Protein AF-A0A5C4XJP9-F1 (afdb_monomer_lite)

pLDDT: mean 92.0, std 12.4, range [42.0, 98.5]

Radius of gyration: 16.15 Å; chains: 1; bounding box: 32×42×47 Å

Sequence (112 aa):
MLDYIGQDGEEHSLETPLTPADFAFQEGRFKKQFRSKPLGFDEPGVAVHEYIDLGMEERQDQKPFIWQVRKNKLVRIGVGEPIVRLVEERLRQWRVLQELAGIRKESAPDLH

Structure (mmCIF, N/CA/C/O backbone):
data_AF-A0A5C4XJP9-F1
#
_entry.id   AF-A0A5C4XJP9-F1
#
loop_
_atom_site.group_PDB
_atom_site.id
_atom_site.type_symbol
_atom_site.label_atom_id
_atom_site.label_alt_id
_atom_site.label_comp_id
_atom_site.label_asym_id
_atom_site.label_entity_id
_atom_site.label_seq_id
_atom_site.pdbx_PDB_ins_code
_atom_site.Cartn_x
_atom_site.Cartn_y
_atom_site.Cartn_z
_atom_site.occupancy
_atom_site.B_iso_or_equiv
_atom_site.auth_seq_id
_atom_site.auth_comp_id
_atom_site.auth_asym_id
_atom_site.auth_atom_id
_atom_site.pdbx_PDB_model_num
ATOM 1 N N . MET A 1 1 ? 10.803 -0.283 6.052 1.00 88.75 1 MET A N 1
ATOM 2 C CA . MET A 1 1 ? 10.718 -0.899 7.387 1.00 88.75 1 MET A CA 1
ATOM 3 C C . MET A 1 1 ? 9.666 -0.157 8.191 1.00 88.75 1 MET A C 1
ATOM 5 O O . MET A 1 1 ? 9.612 1.066 8.092 1.00 88.75 1 MET A O 1
ATOM 9 N N . LEU A 1 2 ? 8.799 -0.885 8.888 1.00 94.19 2 LEU A N 1
ATOM 10 C CA . LEU A 1 2 ? 7.747 -0.345 9.747 1.00 94.19 2 LEU A CA 1
ATOM 11 C C . LEU A 1 2 ? 7.906 -0.927 11.148 1.00 94.19 2 LEU A C 1
ATOM 13 O O . LEU A 1 2 ? 7.761 -2.137 11.306 1.00 94.19 2 LEU A O 1
ATOM 17 N N . ASP A 1 3 ? 8.143 -0.072 12.136 1.00 96.69 3 ASP A N 1
ATOM 18 C CA . ASP A 1 3 ? 8.337 -0.493 13.525 1.00 96.69 3 ASP A CA 1
ATOM 19 C C . ASP A 1 3 ? 7.030 -0.364 14.315 1.00 96.69 3 ASP A C 1
ATOM 21 O O . ASP A 1 3 ? 6.327 0.650 14.233 1.00 96.69 3 ASP A O 1
ATOM 25 N N . TYR A 1 4 ? 6.667 -1.407 15.056 1.00 96.50 4 TYR A N 1
ATOM 26 C CA . TYR A 1 4 ? 5.420 -1.488 15.812 1.00 96.50 4 TYR A CA 1
ATOM 27 C C . TYR A 1 4 ? 5.581 -2.336 17.077 1.00 96.50 4 TYR A C 1
ATOM 29 O O . TYR A 1 4 ? 6.526 -3.099 17.218 1.00 96.50 4 TYR A O 1
ATOM 37 N N . ILE A 1 5 ? 4.628 -2.208 17.997 1.00 95.75 5 ILE A N 1
ATOM 38 C CA . ILE A 1 5 ? 4.549 -2.998 19.224 1.00 95.75 5 ILE A CA 1
ATOM 39 C C . ILE A 1 5 ? 3.593 -4.174 18.995 1.00 95.75 5 ILE A C 1
ATOM 41 O O . ILE A 1 5 ? 2.450 -3.983 18.550 1.00 95.75 5 ILE A O 1
ATOM 45 N N . GLY A 1 6 ? 4.078 -5.381 19.284 1.00 89.88 6 GLY A N 1
ATOM 46 C CA . GLY A 1 6 ? 3.351 -6.642 19.186 1.00 89.88 6 GLY A CA 1
ATOM 47 C C . GLY A 1 6 ? 2.222 -6.776 20.211 1.00 89.88 6 GLY A C 1
ATOM 48 O O . GLY A 1 6 ? 1.967 -5.893 21.031 1.00 89.88 6 GLY A O 1
ATOM 49 N N . GLN A 1 7 ? 1.491 -7.892 20.155 1.00 86.88 7 GLN A N 1
ATOM 50 C CA . GLN A 1 7 ? 0.447 -8.180 21.153 1.00 86.88 7 GLN A CA 1
ATOM 51 C C . GLN A 1 7 ? 1.029 -8.557 22.524 1.00 86.88 7 GLN A C 1
ATOM 53 O O . GLN A 1 7 ? 0.364 -8.380 23.540 1.00 86.88 7 GLN A O 1
ATOM 58 N N . ASP A 1 8 ? 2.258 -9.061 22.528 1.00 90.38 8 ASP A N 1
ATOM 59 C CA . ASP A 1 8 ? 3.097 -9.375 23.686 1.00 90.38 8 ASP A CA 1
ATOM 60 C C . ASP A 1 8 ? 3.726 -8.134 24.340 1.00 90.38 8 ASP A C 1
ATOM 62 O O . ASP A 1 8 ? 4.159 -8.206 25.487 1.00 90.38 8 ASP A O 1
ATOM 66 N N . GLY A 1 9 ? 3.710 -6.988 23.654 1.00 91.88 9 GLY A N 1
ATOM 67 C CA . GLY A 1 9 ? 4.315 -5.742 24.123 1.00 91.88 9 GLY A CA 1
ATOM 68 C C . GLY A 1 9 ? 5.757 -5.533 23.659 1.00 91.88 9 GLY A C 1
ATOM 69 O O . GLY A 1 9 ? 6.339 -4.509 24.011 1.00 91.88 9 GLY A O 1
ATOM 70 N N . GLU A 1 10 ? 6.303 -6.443 22.853 1.00 95.19 10 GLU A N 1
ATOM 71 C CA . GLU A 1 10 ? 7.663 -6.357 22.320 1.00 95.19 10 GLU A CA 1
ATOM 72 C C . GLU A 1 10 ? 7.719 -5.511 21.039 1.00 95.19 10 GLU A C 1
ATOM 74 O O . GLU A 1 10 ? 6.721 -5.337 20.329 1.00 95.19 10 GLU A O 1
ATOM 79 N N . GLU A 1 11 ? 8.895 -4.958 20.739 1.00 95.81 11 GLU A N 1
ATOM 80 C CA . GLU A 1 11 ? 9.134 -4.217 19.499 1.00 95.81 11 GLU A CA 1
ATOM 81 C C . GLU A 1 11 ? 9.377 -5.174 18.325 1.00 95.81 11 GLU A C 1
ATOM 83 O O . GLU A 1 11 ? 10.190 -6.095 18.391 1.00 95.81 11 GLU A O 1
ATOM 88 N N . HIS A 1 12 ? 8.687 -4.922 17.216 1.00 96.19 12 HIS A N 1
ATOM 89 C CA . HIS A 1 12 ? 8.812 -5.667 15.972 1.00 96.19 12 HIS A CA 1
ATOM 90 C C . HIS A 1 12 ? 8.988 -4.723 14.788 1.00 96.19 12 HIS A C 1
ATOM 92 O O . HIS A 1 12 ? 8.441 -3.620 14.762 1.00 96.19 12 HIS A O 1
ATOM 98 N N . SER A 1 13 ? 9.668 -5.218 13.758 1.00 95.75 13 SER A N 1
ATOM 99 C CA . SER A 1 13 ? 9.843 -4.520 12.489 1.00 95.75 13 SER A CA 1
ATOM 100 C C . SER A 1 13 ? 9.287 -5.362 11.347 1.00 95.75 13 SER A C 1
ATOM 102 O O . SER A 1 13 ? 9.528 -6.566 11.267 1.00 95.75 13 SER A O 1
ATOM 104 N N . LEU A 1 14 ? 8.555 -4.719 10.438 1.00 95.94 14 LEU A N 1
ATOM 105 C CA . LEU A 1 14 ? 8.096 -5.316 9.189 1.00 95.94 14 LEU A CA 1
ATOM 106 C C . LEU A 1 14 ? 8.868 -4.731 8.005 1.00 95.94 14 LEU A C 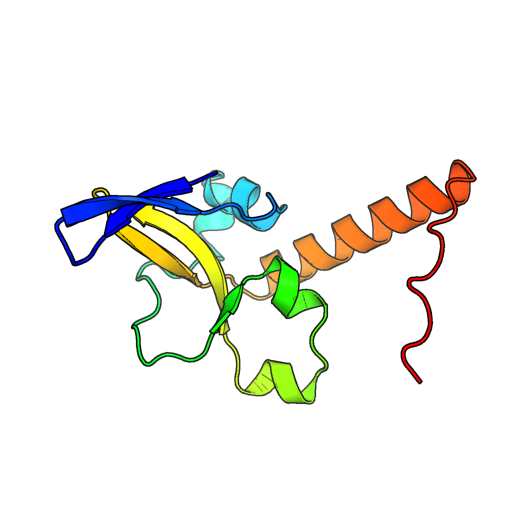1
ATOM 108 O O . LEU A 1 14 ? 8.816 -3.525 7.728 1.00 95.94 14 LEU A O 1
ATOM 112 N N . GLU A 1 15 ? 9.545 -5.601 7.263 1.00 96.25 15 GLU A N 1
ATOM 113 C CA . GLU A 1 15 ? 10.081 -5.279 5.946 1.00 96.25 15 GLU A CA 1
ATOM 114 C C . GLU A 1 15 ? 9.013 -5.530 4.881 1.00 96.25 15 GLU A C 1
ATOM 116 O O . GLU A 1 15 ? 8.504 -6.633 4.723 1.00 96.25 15 GLU A O 1
ATOM 121 N N . THR A 1 16 ? 8.645 -4.473 4.163 1.00 94.81 16 THR A N 1
ATOM 122 C CA . THR A 1 16 ? 7.683 -4.517 3.059 1.00 94.81 16 THR A CA 1
ATOM 123 C C . THR A 1 16 ? 8.162 -3.569 1.962 1.00 94.81 16 THR A C 1
ATOM 125 O O . THR A 1 16 ? 8.727 -2.514 2.288 1.00 94.81 16 THR A O 1
ATOM 128 N N . PRO A 1 17 ? 7.944 -3.896 0.676 1.00 95.31 17 PRO A N 1
ATOM 129 C CA . PRO A 1 17 ? 8.242 -2.986 -0.420 1.00 95.31 17 PRO A CA 1
ATOM 130 C C . PRO A 1 17 ? 7.495 -1.663 -0.266 1.00 95.31 17 PRO A C 1
ATOM 132 O O . PRO A 1 17 ? 6.321 -1.645 0.105 1.00 95.31 17 PRO A O 1
ATOM 135 N N . LEU A 1 18 ? 8.170 -0.563 -0.601 1.00 94.88 18 LEU A N 1
ATOM 136 C CA . LEU A 1 18 ? 7.525 0.733 -0.761 1.00 94.88 18 LEU A CA 1
ATOM 137 C C . LEU A 1 18 ? 6.924 0.813 -2.166 1.00 94.88 18 LEU A C 1
ATOM 139 O O . LEU A 1 18 ? 7.633 0.688 -3.165 1.00 94.88 18 LEU A O 1
ATOM 143 N N . THR A 1 19 ? 5.621 1.044 -2.245 1.00 96.94 19 THR A N 1
ATOM 144 C CA . THR A 1 19 ? 4.872 1.108 -3.500 1.00 96.94 19 THR A CA 1
ATOM 145 C C . THR A 1 19 ? 4.337 2.519 -3.762 1.00 96.94 19 THR A C 1
ATOM 147 O O . THR A 1 19 ? 4.257 3.352 -2.853 1.00 96.94 19 THR A O 1
ATOM 150 N N . PRO A 1 20 ? 3.874 2.811 -4.992 1.00 98.06 20 PRO A N 1
ATOM 151 C CA . PRO A 1 20 ? 3.122 4.033 -5.264 1.00 98.06 20 PRO A CA 1
ATOM 152 C C . PRO A 1 20 ? 1.888 4.229 -4.366 1.00 98.06 20 PRO A C 1
ATOM 154 O O . PRO A 1 20 ? 1.482 5.371 -4.154 1.00 98.06 20 PRO A O 1
ATOM 157 N N . ALA A 1 21 ? 1.297 3.156 -3.825 1.00 98.31 21 ALA A N 1
ATOM 158 C CA . ALA A 1 21 ? 0.176 3.263 -2.895 1.00 98.31 21 ALA A CA 1
ATOM 159 C C . ALA A 1 21 ? 0.598 3.872 -1.550 1.00 98.31 21 ALA A C 1
ATOM 161 O O . ALA A 1 21 ? -0.141 4.686 -0.999 1.00 98.31 21 ALA A O 1
ATOM 162 N N . ASP A 1 22 ? 1.792 3.540 -1.054 1.00 97.62 22 ASP A N 1
ATOM 163 C CA . ASP A 1 22 ? 2.337 4.091 0.191 1.00 97.62 22 ASP A CA 1
ATOM 164 C C . ASP A 1 22 ? 2.608 5.592 0.058 1.00 97.62 22 ASP A C 1
ATOM 166 O O . ASP A 1 22 ? 2.220 6.379 0.923 1.00 97.62 22 ASP A O 1
ATOM 170 N N . PHE A 1 23 ? 3.182 6.002 -1.077 1.00 97.00 23 PHE A N 1
ATOM 171 C CA . PHE A 1 23 ? 3.339 7.415 -1.419 1.00 97.00 23 PHE A CA 1
ATOM 172 C C . PHE A 1 23 ? 1.978 8.116 -1.513 1.00 97.00 23 PHE A C 1
ATOM 174 O O . PHE A 1 23 ? 1.749 9.141 -0.874 1.00 97.00 23 PHE A O 1
ATOM 181 N N . ALA A 1 24 ? 1.031 7.543 -2.262 1.00 97.81 24 ALA A N 1
ATOM 182 C CA . ALA A 1 24 ? -0.293 8.128 -2.431 1.00 97.81 24 ALA A CA 1
ATOM 183 C C . ALA A 1 24 ? -1.060 8.263 -1.104 1.00 97.81 24 ALA A C 1
ATOM 185 O O . ALA A 1 24 ? -1.854 9.188 -0.953 1.00 97.81 24 ALA A O 1
ATOM 186 N N . PHE A 1 25 ? -0.819 7.387 -0.129 1.00 97.69 25 PHE A N 1
ATOM 187 C CA . PHE A 1 25 ? -1.447 7.479 1.187 1.00 97.69 25 PHE A CA 1
ATOM 188 C C . PHE A 1 25 ? -1.019 8.728 1.972 1.00 97.69 25 PHE A C 1
ATOM 190 O O . PHE A 1 25 ? -1.821 9.282 2.727 1.00 97.69 25 PHE A O 1
ATOM 197 N N . GLN A 1 26 ? 0.218 9.193 1.783 1.00 95.56 26 GLN A N 1
ATOM 198 C CA . GLN A 1 26 ? 0.732 10.414 2.418 1.00 95.56 26 GLN A CA 1
ATOM 199 C C . GLN A 1 26 ? 0.221 11.694 1.734 1.00 95.56 26 GLN A C 1
ATOM 201 O O . GLN A 1 26 ? 0.243 12.779 2.313 1.00 95.56 26 GLN A O 1
ATOM 206 N N . GLU A 1 27 ? -0.312 11.565 0.522 1.00 96.81 27 GLU A N 1
ATOM 207 C CA . GLU A 1 27 ? -0.756 12.663 -0.324 1.00 96.81 27 GLU A CA 1
ATOM 208 C C . GLU A 1 27 ? -2.261 12.935 -0.155 1.00 96.81 27 GLU A C 1
ATOM 210 O O . GLU A 1 27 ? -3.126 12.170 -0.593 1.00 96.81 27 GLU A O 1
ATOM 215 N N . GLY A 1 28 ? -2.608 14.090 0.425 1.00 93.38 28 GLY A N 1
ATOM 216 C CA . GLY A 1 28 ? -3.996 14.437 0.771 1.00 93.38 28 GLY A CA 1
ATOM 217 C C . GLY A 1 28 ? -4.994 14.365 -0.397 1.00 93.38 28 GLY A C 1
ATOM 218 O O . GLY A 1 28 ? -6.166 14.038 -0.189 1.00 93.38 28 GLY A O 1
ATOM 219 N N . ARG A 1 29 ? -4.533 14.586 -1.636 1.00 95.75 29 ARG A N 1
ATOM 220 C CA . ARG A 1 29 ? -5.351 14.482 -2.859 1.00 95.75 29 ARG A CA 1
ATOM 221 C C . ARG A 1 29 ? -5.903 13.077 -3.126 1.00 95.75 29 ARG A C 1
ATOM 223 O O . ARG A 1 29 ? -6.935 12.955 -3.780 1.00 95.75 29 ARG A O 1
ATOM 230 N N . PHE A 1 30 ? -5.276 12.028 -2.592 1.00 96.88 30 PHE A N 1
ATOM 231 C CA . PHE A 1 30 ? -5.726 10.644 -2.770 1.00 96.88 30 PHE A CA 1
ATOM 232 C C . PHE A 1 30 ? -6.502 10.097 -1.575 1.00 96.88 30 PHE A C 1
ATOM 234 O O . PHE A 1 30 ? -6.923 8.946 -1.607 1.00 96.88 30 PHE A O 1
ATOM 241 N N . LYS A 1 31 ? -6.778 10.904 -0.543 1.00 96.19 31 LYS A N 1
ATOM 242 C CA . LYS A 1 31 ? -7.429 10.454 0.700 1.00 96.19 31 LYS A CA 1
ATOM 243 C C . LYS A 1 31 ? -8.713 9.637 0.485 1.00 96.19 31 LYS A C 1
ATOM 245 O O . LYS A 1 31 ? -8.969 8.703 1.236 1.00 96.19 31 LYS A O 1
ATOM 250 N N . LYS A 1 32 ? -9.518 9.966 -0.535 1.00 97.19 32 LYS A N 1
ATOM 251 C CA . LYS A 1 32 ? -10.765 9.244 -0.871 1.00 97.19 32 LYS A CA 1
ATOM 252 C C . LYS A 1 32 ? -10.538 7.835 -1.434 1.00 97.19 32 LYS A C 1
ATOM 254 O O . LYS A 1 32 ? -11.476 7.051 -1.462 1.00 97.19 32 LYS A O 1
ATOM 259 N N . GLN A 1 33 ? -9.321 7.529 -1.873 1.00 98.00 33 GLN A N 1
ATOM 260 C CA . GLN A 1 33 ? -8.938 6.227 -2.415 1.00 98.00 33 GLN A CA 1
ATOM 261 C C . GLN A 1 33 ? -8.466 5.249 -1.339 1.00 98.00 33 GLN A C 1
ATOM 263 O O . GLN A 1 33 ? -8.078 4.135 -1.663 1.00 98.00 33 GLN A O 1
ATOM 268 N N . PHE A 1 34 ? -8.493 5.642 -0.066 1.00 98.19 34 PHE A N 1
ATOM 269 C CA . PHE A 1 34 ? -8.124 4.779 1.047 1.00 98.19 34 PHE A CA 1
ATOM 270 C C . PHE A 1 34 ? -9.295 4.632 2.007 1.00 98.19 34 PHE A C 1
ATOM 272 O O . PHE A 1 34 ? -10.050 5.579 2.253 1.00 98.19 34 PHE A O 1
ATOM 279 N N . ARG A 1 35 ? -9.443 3.443 2.597 1.00 96.81 35 ARG A N 1
ATOM 280 C CA . ARG A 1 35 ? -10.442 3.246 3.651 1.00 96.81 35 ARG A CA 1
ATOM 281 C C . ARG A 1 35 ? -10.069 4.081 4.876 1.00 96.81 35 ARG A C 1
ATOM 283 O O . ARG A 1 35 ? -8.935 4.067 5.350 1.00 96.81 35 ARG A O 1
ATOM 290 N N . SER A 1 36 ? -11.052 4.794 5.423 1.00 94.44 36 SER A N 1
ATOM 291 C CA . SER A 1 36 ? -10.878 5.596 6.641 1.00 94.44 36 SER A CA 1
ATOM 292 C C . SER A 1 36 ? -10.602 4.723 7.871 1.00 94.44 36 SER A C 1
ATOM 294 O O . SER A 1 36 ? -9.780 5.078 8.723 1.00 94.44 36 SER A O 1
ATOM 296 N N . LYS A 1 37 ? -11.270 3.566 7.934 1.00 95.88 37 LYS A N 1
ATOM 297 C CA . LYS A 1 37 ? -11.063 2.522 8.938 1.00 95.88 37 LYS A CA 1
ATOM 298 C C . LYS A 1 37 ? -10.124 1.441 8.385 1.00 95.88 37 LYS A C 1
ATOM 300 O O . LYS A 1 37 ? -10.313 1.042 7.233 1.00 95.88 37 LYS A O 1
ATOM 305 N N . PRO A 1 38 ? -9.153 0.965 9.184 1.00 97.12 38 PRO A N 1
ATOM 306 C CA . PRO A 1 38 ? -8.383 -0.224 8.841 1.00 97.12 38 PRO A CA 1
ATOM 307 C C . PRO A 1 38 ? -9.286 -1.435 8.594 1.00 97.12 38 PRO A C 1
ATOM 309 O O . PRO A 1 38 ? -10.405 -1.483 9.110 1.00 97.12 38 PRO A O 1
ATOM 312 N N . LEU A 1 39 ? -8.790 -2.407 7.831 1.00 96.56 39 LEU A N 1
ATOM 313 C CA . LEU A 1 39 ? -9.444 -3.706 7.694 1.00 96.56 39 LEU A CA 1
ATOM 314 C C . LEU A 1 39 ? -9.449 -4.403 9.061 1.00 96.56 39 LEU A C 1
ATOM 316 O O . LEU A 1 39 ? -8.422 -4.431 9.744 1.00 96.56 39 LEU A O 1
ATOM 320 N N . GLY A 1 40 ? -10.593 -4.969 9.443 1.00 94.12 40 GLY A N 1
ATOM 321 C CA . GLY A 1 40 ? -10.701 -5.864 10.595 1.00 94.12 40 GLY A CA 1
ATOM 322 C C . GLY A 1 40 ? -9.854 -7.120 10.398 1.00 94.12 40 GLY A C 1
ATOM 323 O O . GLY A 1 40 ? -9.519 -7.445 9.266 1.00 94.12 40 GLY A O 1
ATOM 324 N N . PHE A 1 41 ? -9.490 -7.813 11.478 1.00 87.00 41 PHE A N 1
ATOM 325 C CA . PHE A 1 41 ? -8.647 -9.018 11.428 1.00 87.00 41 PHE A CA 1
ATOM 326 C C . PHE A 1 41 ? -9.250 -10.119 10.537 1.00 87.00 41 PHE A C 1
ATOM 328 O O . PHE A 1 41 ? -8.552 -10.645 9.674 1.00 87.00 41 PHE A O 1
ATOM 335 N N . ASP A 1 42 ? -10.561 -10.344 10.647 1.00 91.75 42 ASP A N 1
ATOM 336 C CA . ASP A 1 42 ? -11.295 -11.363 9.880 1.00 91.75 42 ASP A CA 1
ATOM 337 C C . ASP A 1 42 ? -11.623 -10.941 8.437 1.00 91.75 42 ASP A C 1
ATOM 339 O O . ASP A 1 42 ? -12.181 -11.720 7.668 1.00 91.75 42 ASP A O 1
ATOM 343 N N . GLU A 1 43 ? -11.320 -9.696 8.047 1.00 95.00 43 GLU A N 1
ATOM 344 C CA . GLU A 1 43 ? -11.505 -9.282 6.658 1.00 95.00 43 GLU A CA 1
ATOM 345 C C . GLU A 1 43 ? -10.385 -9.878 5.787 1.00 95.00 43 GLU A C 1
ATOM 347 O O . GLU A 1 43 ? -9.203 -9.658 6.094 1.00 95.00 43 GLU A O 1
ATOM 352 N N . PRO A 1 44 ? -10.725 -10.573 4.682 1.00 95.00 44 PRO A N 1
ATOM 353 C CA . PRO A 1 44 ? -9.726 -11.055 3.744 1.00 95.00 44 PRO A CA 1
ATOM 354 C C . PRO A 1 44 ? -9.030 -9.862 3.093 1.00 95.00 44 PRO A C 1
ATOM 356 O O . PRO A 1 44 ? -9.649 -8.831 2.794 1.00 95.00 44 PRO A O 1
ATOM 359 N N . GLY A 1 45 ? -7.725 -9.982 2.902 1.00 95.69 45 GLY A N 1
ATOM 360 C CA . GLY A 1 45 ? -6.939 -8.942 2.277 1.00 95.69 45 GLY A CA 1
ATOM 361 C C . GLY A 1 45 ? -5.514 -9.377 2.011 1.00 95.69 45 GLY A C 1
ATOM 362 O O . GLY A 1 45 ? -4.943 -10.161 2.765 1.00 95.69 45 GLY A O 1
ATOM 363 N N . VAL A 1 46 ? -4.947 -8.795 0.960 1.00 97.56 46 VAL A N 1
ATOM 364 C CA . VAL A 1 46 ? -3.587 -9.057 0.480 1.00 97.56 46 VAL A CA 1
ATOM 365 C C . VAL A 1 46 ? -2.860 -7.724 0.327 1.00 97.56 46 VAL A C 1
ATOM 367 O O . VAL A 1 46 ? -3.471 -6.715 -0.052 1.00 97.56 46 VAL A O 1
ATOM 370 N N . ALA A 1 47 ? -1.571 -7.688 0.671 1.00 97.81 47 ALA A N 1
ATOM 371 C CA . ALA A 1 47 ? -0.791 -6.466 0.548 1.00 97.81 47 ALA A CA 1
ATOM 372 C C . ALA A 1 47 ? -0.702 -6.068 -0.931 1.00 97.81 47 ALA A C 1
ATOM 374 O O . ALA A 1 47 ? -0.559 -6.916 -1.803 1.00 97.81 47 ALA A O 1
ATOM 375 N N . VAL A 1 48 ? -0.795 -4.776 -1.246 1.00 98.06 48 VAL A N 1
ATOM 376 C CA . VAL A 1 48 ? -0.969 -4.312 -2.633 1.00 98.06 48 VAL A CA 1
ATOM 377 C C . VAL A 1 48 ? 0.155 -4.767 -3.571 1.00 98.06 48 VAL A C 1
ATOM 379 O O . VAL A 1 48 ? -0.097 -4.978 -4.751 1.00 98.06 48 VAL A O 1
ATOM 382 N N . HIS A 1 49 ? 1.375 -4.950 -3.057 1.00 97.00 49 HIS A N 1
ATOM 383 C CA . HIS A 1 49 ? 2.513 -5.433 -3.842 1.00 97.00 49 HIS A CA 1
ATOM 384 C C . HIS A 1 49 ? 2.404 -6.914 -4.225 1.00 97.00 49 HIS A C 1
ATOM 386 O O . HIS A 1 49 ? 2.984 -7.296 -5.228 1.00 97.00 49 HIS A O 1
ATOM 392 N N . GLU A 1 50 ? 1.646 -7.713 -3.474 1.00 97.31 50 GLU A N 1
ATOM 393 C CA . GLU A 1 50 ? 1.319 -9.108 -3.801 1.00 97.31 50 GLU A CA 1
ATOM 394 C C . GLU A 1 50 ? -0.004 -9.179 -4.579 1.00 97.31 50 GLU A C 1
ATOM 396 O O . GLU A 1 50 ? -0.159 -9.961 -5.510 1.00 97.31 50 GLU A O 1
ATOM 401 N N . TYR A 1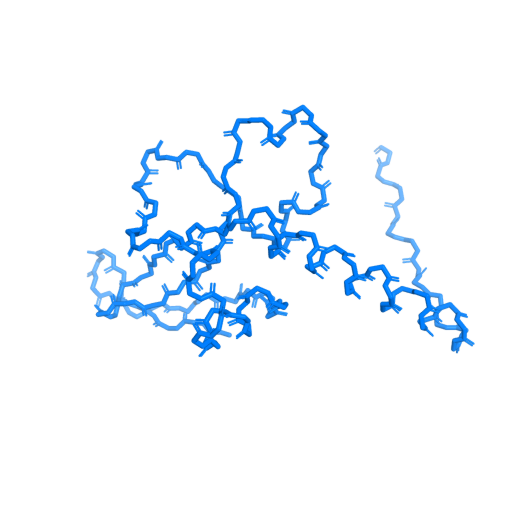 51 ? -0.960 -8.304 -4.248 1.00 97.81 51 TYR A N 1
ATOM 402 C CA . TYR A 1 51 ? -2.287 -8.267 -4.866 1.00 97.81 51 TYR A CA 1
ATOM 403 C C . TYR A 1 51 ? -2.229 -8.057 -6.384 1.00 97.81 51 TYR A C 1
ATOM 405 O O . TYR A 1 51 ? -3.037 -8.612 -7.125 1.00 97.81 51 TYR A O 1
ATOM 413 N N . ILE A 1 52 ? -1.279 -7.247 -6.859 1.00 96.44 52 ILE A N 1
ATOM 414 C CA . ILE A 1 52 ? -1.103 -6.979 -8.292 1.00 96.44 52 ILE A CA 1
ATOM 415 C C . ILE A 1 52 ? -0.617 -8.198 -9.087 1.00 96.44 52 ILE A C 1
ATOM 417 O O . ILE A 1 52 ? -0.785 -8.209 -10.306 1.00 96.44 52 ILE A O 1
ATOM 421 N N . ASP A 1 53 ? -0.067 -9.212 -8.419 1.00 95.44 53 ASP A N 1
ATOM 422 C CA . ASP A 1 53 ? 0.383 -10.455 -9.047 1.00 95.44 53 ASP A CA 1
ATOM 423 C C . ASP A 1 53 ? -0.710 -11.544 -9.035 1.00 95.44 53 ASP A C 1
ATOM 425 O O . ASP A 1 53 ? -0.594 -12.532 -9.758 1.00 95.44 53 ASP A O 1
ATOM 429 N N . LEU A 1 54 ? -1.805 -11.341 -8.287 1.00 95.19 54 LEU A N 1
ATOM 430 C CA . LEU A 1 54 ? -2.948 -12.261 -8.242 1.00 95.19 54 LEU A CA 1
ATOM 431 C C . LEU A 1 54 ? -3.749 -12.275 -9.548 1.00 95.19 54 LEU A C 1
ATOM 433 O O . LEU A 1 54 ? -3.961 -11.230 -10.184 1.00 95.19 54 LEU A O 1
ATOM 437 N N . GLY A 1 55 ? -4.292 -13.450 -9.875 1.00 93.31 55 GLY A N 1
ATOM 438 C CA . GLY A 1 55 ? -5.240 -13.643 -10.969 1.00 93.31 55 GLY A CA 1
ATOM 439 C C . GLY A 1 55 ? -6.614 -13.019 -10.695 1.00 93.31 55 GLY A C 1
ATOM 440 O O . GLY A 1 55 ? -6.958 -12.669 -9.567 1.00 93.31 55 GLY A O 1
ATOM 441 N N . MET A 1 56 ? -7.444 -12.875 -11.735 1.00 89.50 56 MET A N 1
ATOM 442 C CA . MET A 1 56 ? -8.753 -12.214 -11.596 1.00 89.50 56 MET A CA 1
ATOM 443 C C . MET A 1 56 ? -9.710 -12.929 -10.638 1.00 89.50 56 MET A C 1
ATOM 445 O O . MET A 1 56 ? -10.468 -12.249 -9.954 1.00 89.50 56 MET A O 1
ATOM 449 N N . GLU A 1 57 ? -9.690 -14.262 -10.589 1.00 91.69 57 GLU A N 1
ATOM 450 C CA . GLU A 1 57 ? -10.544 -15.043 -9.683 1.00 91.69 57 GLU A CA 1
ATOM 451 C C . GLU A 1 57 ? -10.127 -14.837 -8.222 1.00 91.69 57 GLU A C 1
ATOM 453 O O . GLU A 1 57 ? -10.954 -14.461 -7.397 1.00 91.69 57 GLU A O 1
ATOM 458 N N . GLU A 1 58 ? -8.830 -14.944 -7.923 1.00 92.38 58 GLU A N 1
ATOM 459 C CA . GLU A 1 58 ? -8.276 -14.744 -6.575 1.00 92.38 58 GLU A CA 1
ATOM 460 C C . GLU A 1 58 ? -8.542 -13.334 -6.034 1.00 92.38 58 GLU A C 1
ATOM 462 O O . GLU A 1 58 ? -8.751 -13.137 -4.837 1.00 92.38 58 GLU A O 1
ATOM 467 N N . ARG A 1 59 ? -8.567 -12.329 -6.917 1.00 93.50 59 ARG A N 1
ATOM 468 C CA . ARG A 1 59 ? -8.837 -10.937 -6.541 1.00 93.50 59 ARG A CA 1
ATOM 469 C C . ARG A 1 59 ? -10.270 -10.695 -6.068 1.00 93.50 59 ARG A C 1
ATOM 471 O O . ARG A 1 59 ? -10.470 -9.722 -5.341 1.00 93.50 59 ARG A O 1
ATOM 478 N N . GLN A 1 60 ? -11.251 -11.512 -6.466 1.00 90.44 60 GLN A N 1
ATOM 479 C CA . GLN A 1 60 ? -12.663 -11.284 -6.111 1.00 90.44 60 GLN A CA 1
ATOM 480 C C . GLN A 1 60 ? -12.902 -11.392 -4.604 1.00 90.44 60 GLN A C 1
ATOM 482 O O . GLN A 1 60 ? -13.685 -10.620 -4.047 1.00 90.44 60 GLN A O 1
ATOM 487 N N . ASP A 1 61 ? -12.166 -12.283 -3.943 1.00 91.12 61 ASP A N 1
ATOM 488 C CA . ASP A 1 61 ? -12.302 -12.544 -2.512 1.00 91.12 61 ASP A CA 1
ATOM 489 C C . ASP A 1 61 ? -11.329 -11.726 -1.650 1.00 91.12 61 ASP A C 1
ATOM 491 O O . ASP A 1 61 ? -11.383 -11.784 -0.421 1.00 91.12 61 ASP A O 1
ATOM 495 N N . GLN A 1 62 ? -10.443 -10.934 -2.264 1.00 94.94 62 GLN A N 1
ATOM 496 C CA . GLN A 1 62 ? -9.350 -10.252 -1.571 1.00 94.94 62 GLN A CA 1
ATOM 497 C C . GLN A 1 62 ? -9.473 -8.730 -1.629 1.00 94.94 62 GLN A C 1
ATOM 499 O O . GLN A 1 62 ? -9.730 -8.126 -2.670 1.00 94.94 62 GLN A O 1
ATOM 504 N N . LYS A 1 63 ? -9.212 -8.073 -0.494 1.00 96.94 63 LYS A N 1
ATOM 505 C CA . LYS A 1 63 ? -9.126 -6.609 -0.412 1.00 96.94 63 LYS A CA 1
ATOM 506 C C . LYS A 1 63 ? -7.662 -6.159 -0.462 1.00 96.94 63 LYS A C 1
ATOM 508 O O . LYS A 1 63 ? -6.907 -6.504 0.450 1.00 96.94 63 LYS A O 1
ATOM 513 N N . PRO A 1 64 ? -7.249 -5.347 -1.448 1.00 98.12 64 PRO A N 1
ATOM 514 C CA . PRO A 1 64 ? -5.896 -4.808 -1.478 1.00 98.12 64 PRO A CA 1
ATOM 515 C C . PRO A 1 64 ? -5.686 -3.831 -0.319 1.00 98.12 64 PRO A C 1
ATOM 517 O O . PRO A 1 64 ? -6.554 -3.001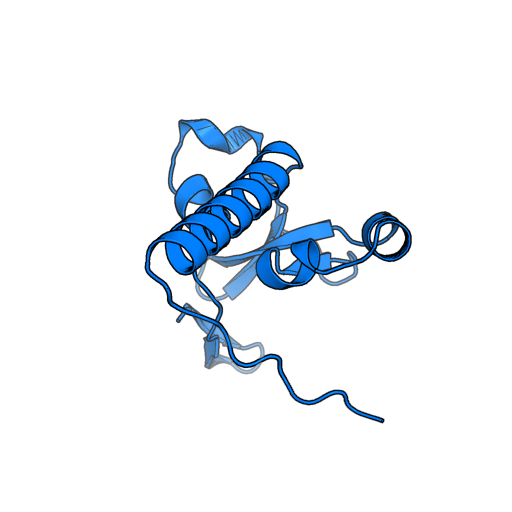 -0.019 1.00 98.12 64 PRO A O 1
ATOM 520 N N . PHE A 1 65 ? -4.529 -3.901 0.336 1.00 98.50 65 PHE A N 1
ATOM 521 C CA . PHE A 1 65 ? -4.187 -2.997 1.434 1.00 98.50 65 PHE A CA 1
ATOM 522 C C . PHE A 1 65 ? -2.700 -2.605 1.446 1.00 98.50 65 PHE A C 1
ATOM 524 O O . PHE A 1 65 ? -1.868 -3.264 0.832 1.00 98.50 65 PHE A O 1
ATOM 531 N N . ILE A 1 66 ? -2.357 -1.543 2.178 1.00 98.19 66 ILE A N 1
ATOM 532 C CA . ILE A 1 66 ? -0.976 -1.239 2.593 1.00 98.19 66 ILE A CA 1
ATOM 533 C C . ILE A 1 66 ? -0.820 -1.390 4.105 1.00 98.19 66 ILE A C 1
ATOM 535 O O . ILE A 1 66 ? -1.767 -1.148 4.868 1.00 98.19 66 ILE A O 1
ATOM 539 N N . TRP A 1 67 ? 0.374 -1.780 4.537 1.00 97.88 67 TRP A N 1
ATOM 540 C CA . TRP A 1 67 ? 0.733 -1.779 5.948 1.00 97.88 67 TRP A CA 1
ATOM 541 C C . TRP A 1 67 ? 1.003 -0.357 6.425 1.00 97.88 67 TRP A C 1
ATOM 543 O O . TRP A 1 67 ? 1.682 0.415 5.757 1.00 97.88 67 TRP A O 1
ATOM 553 N N . GLN A 1 68 ? 0.473 -0.012 7.593 1.00 97.12 68 GLN A N 1
ATOM 554 C CA . GLN A 1 68 ? 0.799 1.233 8.276 1.00 97.12 68 GLN A CA 1
ATOM 555 C C . GLN A 1 68 ? 0.911 1.024 9.774 1.00 97.12 68 GLN A C 1
ATOM 557 O O . GLN A 1 68 ? 0.354 0.077 10.322 1.00 97.12 68 GLN A O 1
ATOM 562 N N . VAL A 1 69 ? 1.570 1.960 10.451 1.00 96.38 69 VAL A N 1
ATOM 563 C CA . VAL A 1 69 ? 1.630 1.990 11.913 1.00 96.38 69 VAL A CA 1
ATOM 564 C C . VAL A 1 69 ? 0.740 3.115 12.429 1.00 96.38 69 VAL A C 1
ATOM 566 O O . VAL A 1 69 ? 0.863 4.272 12.026 1.00 96.38 69 VAL A O 1
ATOM 569 N N . ARG A 1 70 ? -0.198 2.790 13.323 1.00 94.69 70 ARG A N 1
ATOM 570 C CA . ARG A 1 70 ? -1.041 3.770 14.023 1.00 94.69 70 ARG A CA 1
ATOM 571 C C . ARG A 1 70 ? -1.017 3.489 15.515 1.00 94.69 70 ARG A C 1
ATOM 573 O O . ARG A 1 70 ? -1.399 2.403 15.933 1.00 94.69 70 ARG A O 1
ATOM 580 N N . LYS A 1 71 ? -0.629 4.487 16.318 1.00 93.75 71 LYS A N 1
ATOM 581 C CA . LYS A 1 71 ? -0.484 4.348 17.781 1.00 93.75 71 LYS A CA 1
ATOM 582 C C . LYS A 1 71 ? 0.372 3.122 18.151 1.00 93.75 71 LYS A C 1
ATOM 584 O O . LYS A 1 71 ? -0.055 2.300 18.954 1.00 93.75 71 LYS A O 1
ATOM 589 N N . ASN A 1 72 ? 1.523 2.981 17.491 1.00 94.12 72 ASN A N 1
ATOM 590 C CA . ASN A 1 72 ? 2.457 1.857 17.622 1.00 94.12 72 ASN A CA 1
ATOM 591 C C . ASN A 1 72 ? 1.863 0.475 17.304 1.00 94.12 72 ASN A C 1
ATOM 593 O O . ASN A 1 72 ? 2.435 -0.529 17.692 1.00 94.12 72 ASN A O 1
ATOM 597 N N . LYS A 1 73 ? 0.730 0.392 16.598 1.00 94.25 73 LYS A N 1
ATOM 598 C CA . LYS A 1 73 ? 0.151 -0.880 16.149 1.00 94.25 73 LYS A CA 1
ATOM 599 C C . LYS A 1 73 ? 0.192 -0.980 14.638 1.00 94.25 73 LYS A C 1
ATOM 601 O O . LYS A 1 73 ? -0.153 -0.016 13.948 1.00 94.25 73 LYS A O 1
ATOM 606 N N . LEU A 1 74 ? 0.552 -2.158 14.144 1.00 95.94 74 LEU A N 1
ATOM 607 C CA . LEU A 1 74 ? 0.477 -2.487 12.729 1.00 95.94 74 LEU A CA 1
ATOM 608 C C . LEU A 1 74 ? -0.994 -2.598 12.297 1.00 95.94 74 LEU A C 1
ATOM 610 O O . LEU A 1 74 ? -1.798 -3.279 12.934 1.00 95.94 74 LEU A O 1
ATOM 614 N N . VAL A 1 75 ? -1.366 -1.898 11.228 1.00 96.88 75 VAL A N 1
ATOM 615 C CA . VAL A 1 75 ? -2.732 -1.850 10.698 1.00 96.88 75 VAL A CA 1
ATOM 616 C C . VAL A 1 75 ? -2.746 -2.012 9.181 1.00 96.88 75 VAL A C 1
ATOM 618 O O . VAL A 1 75 ? -1.846 -1.552 8.481 1.00 96.88 75 VAL A O 1
ATOM 621 N N . ARG A 1 76 ? -3.819 -2.621 8.667 1.00 98.00 76 ARG A N 1
ATOM 622 C CA . ARG A 1 76 ? -4.071 -2.801 7.231 1.00 98.00 76 ARG A CA 1
ATOM 623 C C . ARG A 1 76 ? -4.967 -1.684 6.711 1.00 98.00 76 ARG A C 1
ATOM 625 O O . ARG A 1 76 ? -6.137 -1.611 7.094 1.00 98.00 76 ARG A O 1
ATOM 632 N N . ILE A 1 77 ? -4.454 -0.805 5.854 1.00 98.19 77 ILE A N 1
ATOM 633 C CA . ILE A 1 77 ? -5.244 0.274 5.246 1.00 98.19 77 ILE A CA 1
ATOM 634 C C . ILE A 1 77 ? -5.688 -0.142 3.851 1.00 98.19 77 ILE A C 1
ATOM 636 O O . ILE A 1 77 ? -4.862 -0.306 2.961 1.00 98.19 77 ILE A O 1
ATOM 640 N N . GLY A 1 78 ? -7.001 -0.277 3.662 1.00 98.25 78 GLY A N 1
ATOM 641 C CA . GLY A 1 78 ? -7.569 -0.679 2.378 1.00 98.25 78 GLY A CA 1
ATOM 642 C C . GLY A 1 78 ? -7.298 0.342 1.284 1.00 98.25 78 GLY A C 1
ATOM 643 O O . GLY A 1 78 ? -7.456 1.546 1.507 1.00 98.25 78 GLY A O 1
ATOM 644 N N . VAL A 1 79 ? -6.930 -0.167 0.116 1.00 98.31 79 VAL A N 1
ATOM 645 C CA . VAL A 1 79 ? -6.565 0.592 -1.077 1.00 98.31 79 VAL A CA 1
ATOM 646 C C . VAL A 1 79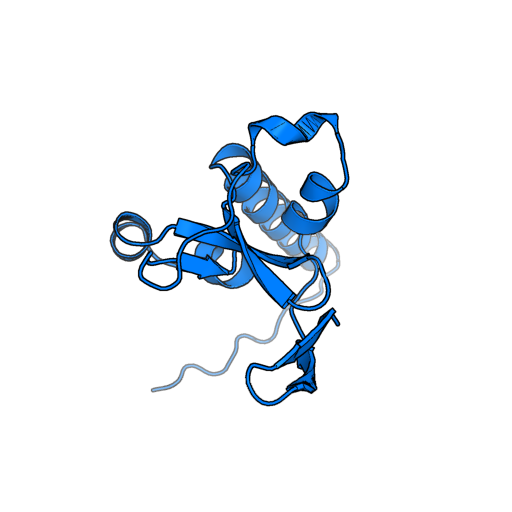 ? -7.695 0.477 -2.098 1.00 98.31 79 VAL A C 1
ATOM 648 O O . VAL A 1 79 ? -8.234 -0.598 -2.331 1.00 98.31 79 VAL A O 1
ATOM 651 N N . GLY A 1 80 ? -8.096 1.598 -2.683 1.00 97.69 80 GLY A N 1
ATOM 652 C CA . GLY A 1 80 ? -9.103 1.645 -3.735 1.00 97.69 80 GLY A CA 1
ATOM 653 C C . GLY A 1 80 ? -8.524 1.296 -5.103 1.00 97.69 80 GLY A C 1
ATOM 654 O O . GLY A 1 80 ? -7.351 1.547 -5.383 1.00 97.69 80 GLY A O 1
ATOM 655 N N . GLU A 1 81 ? -9.389 0.800 -5.983 1.00 96.75 81 GLU A N 1
ATOM 656 C CA . GLU A 1 81 ? -9.059 0.394 -7.354 1.00 96.75 81 GLU A CA 1
ATOM 657 C C . GLU A 1 81 ? -8.214 1.421 -8.144 1.00 96.75 81 GLU A C 1
ATOM 659 O O . GLU A 1 81 ? -7.246 1.016 -8.788 1.00 96.75 81 GLU A O 1
ATOM 664 N N . PRO A 1 82 ? -8.460 2.751 -8.078 1.00 97.75 82 PRO A N 1
ATOM 665 C CA . PRO A 1 82 ? -7.622 3.711 -8.803 1.00 97.75 82 PRO A CA 1
ATOM 666 C C . PRO A 1 82 ? -6.146 3.696 -8.382 1.00 97.75 82 PRO A C 1
ATOM 668 O O . PRO A 1 82 ? -5.269 3.937 -9.208 1.00 97.75 82 PRO A O 1
ATOM 671 N N . ILE A 1 83 ? -5.861 3.401 -7.111 1.00 98.31 83 ILE A N 1
ATOM 672 C CA . ILE A 1 83 ? -4.4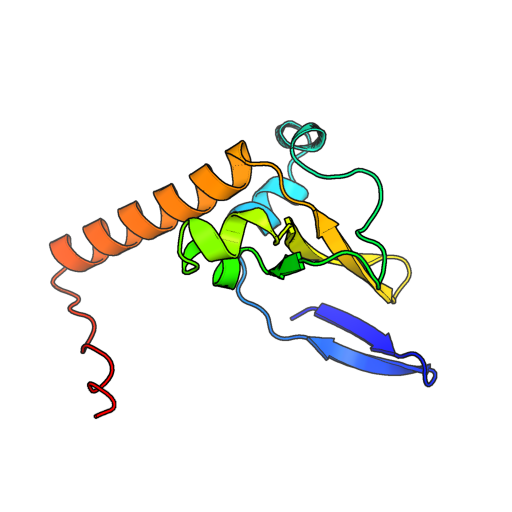88 3.305 -6.603 1.00 98.31 83 ILE A CA 1
ATOM 673 C C . ILE A 1 83 ? -3.870 1.957 -6.969 1.00 98.31 83 ILE A C 1
ATOM 675 O O . ILE A 1 83 ? -2.697 1.924 -7.326 1.00 98.31 83 ILE A O 1
ATOM 679 N N . VAL A 1 84 ? -4.647 0.870 -6.968 1.00 97.88 84 VAL A N 1
ATOM 680 C CA . VAL A 1 84 ? -4.175 -0.432 -7.474 1.00 97.88 84 VAL A CA 1
ATOM 681 C C . VAL A 1 84 ? -3.723 -0.296 -8.928 1.00 97.88 84 VAL A C 1
ATOM 683 O O . VAL A 1 84 ? -2.587 -0.633 -9.256 1.00 97.88 84 VAL A O 1
ATOM 686 N N . ARG A 1 85 ? -4.551 0.315 -9.783 1.00 97.25 85 ARG A N 1
ATOM 687 C CA . ARG A 1 85 ? -4.199 0.581 -11.188 1.00 97.25 85 ARG A CA 1
ATOM 688 C C . ARG A 1 85 ? -2.947 1.436 -11.334 1.00 97.25 85 ARG A C 1
ATOM 690 O O . ARG A 1 85 ? -2.131 1.160 -12.210 1.00 97.25 85 ARG A O 1
ATOM 697 N N . LEU A 1 86 ? -2.778 2.447 -10.478 1.00 97.25 86 LEU A N 1
ATOM 698 C CA . LEU A 1 86 ? -1.569 3.273 -10.452 1.00 97.25 86 LEU A CA 1
ATOM 699 C C . LEU A 1 86 ? -0.323 2.433 -10.141 1.00 97.25 86 LEU A C 1
ATOM 701 O O . LEU A 1 86 ? 0.704 2.608 -10.795 1.00 97.25 86 LEU A O 1
ATOM 705 N N . VAL A 1 87 ? -0.402 1.526 -9.164 1.00 98.00 87 VAL A N 1
ATOM 706 C CA . VAL A 1 87 ? 0.706 0.624 -8.817 1.00 98.00 87 VAL A CA 1
ATOM 707 C C . VAL A 1 87 ? 1.059 -0.270 -10.008 1.00 98.00 87 VAL A C 1
ATOM 709 O O . VAL A 1 87 ? 2.222 -0.317 -10.410 1.00 98.00 87 VAL A O 1
ATOM 712 N N . GLU A 1 88 ? 0.066 -0.915 -10.623 1.00 97.00 88 GLU A N 1
ATOM 713 C CA . GLU A 1 88 ? 0.285 -1.772 -11.791 1.00 97.00 88 GLU A CA 1
ATOM 714 C C . GLU A 1 88 ? 0.874 -0.999 -12.983 1.00 97.00 88 GLU A C 1
ATOM 716 O O . GLU A 1 88 ? 1.779 -1.481 -13.664 1.00 97.00 88 GLU A O 1
ATOM 721 N N . GLU A 1 89 ? 0.378 0.213 -13.250 1.00 97.56 89 GLU A N 1
ATOM 722 C CA . GLU A 1 89 ? 0.863 1.062 -14.341 1.00 97.56 89 GLU A CA 1
ATOM 723 C C . GLU A 1 89 ? 2.330 1.444 -14.141 1.00 97.56 89 GLU A C 1
ATOM 725 O O . GLU A 1 89 ? 3.128 1.328 -15.073 1.00 97.56 89 GLU A O 1
ATOM 730 N N . ARG A 1 90 ? 2.705 1.855 -12.925 1.00 97.44 90 ARG A N 1
ATOM 731 C CA . ARG A 1 90 ? 4.089 2.221 -12.604 1.00 97.44 90 ARG A CA 1
ATOM 732 C C . ARG A 1 90 ? 5.021 1.020 -12.692 1.00 97.44 90 ARG A C 1
ATOM 734 O O . ARG A 1 90 ? 6.124 1.160 -13.216 1.00 97.44 90 ARG A O 1
ATOM 741 N N . LEU A 1 91 ? 4.570 -0.160 -12.267 1.00 94.94 91 LEU A N 1
ATOM 742 C CA . LEU A 1 91 ? 5.349 -1.386 -12.412 1.00 94.94 91 LEU A CA 1
ATOM 743 C C . LEU A 1 91 ? 5.556 -1.760 -13.887 1.00 94.94 91 LEU A C 1
ATOM 745 O O . LEU A 1 91 ? 6.669 -2.107 -14.277 1.00 94.94 91 LEU A O 1
ATOM 749 N N . ARG A 1 92 ? 4.521 -1.635 -14.729 1.00 95.12 92 ARG A N 1
ATOM 750 C CA . ARG A 1 92 ? 4.643 -1.839 -16.183 1.00 95.12 92 ARG A CA 1
ATOM 751 C C . ARG A 1 92 ? 5.618 -0.848 -16.819 1.00 95.12 92 ARG A C 1
ATOM 753 O O . ARG A 1 92 ? 6.490 -1.263 -17.572 1.00 95.12 92 ARG A O 1
ATOM 760 N N . GLN A 1 93 ? 5.515 0.440 -16.494 1.00 96.12 93 GLN A N 1
ATOM 761 C CA . GLN A 1 93 ? 6.427 1.469 -17.011 1.00 96.12 93 GLN A CA 1
ATOM 762 C C . GLN A 1 93 ? 7.873 1.214 -16.597 1.00 96.12 93 GLN A C 1
ATOM 764 O O . GLN A 1 93 ? 8.778 1.350 -17.414 1.00 96.12 93 GLN A O 1
ATOM 769 N N . TRP A 1 94 ? 8.089 0.803 -15.348 1.00 93.94 94 TRP A N 1
ATOM 770 C CA . TRP A 1 94 ? 9.415 0.430 -14.877 1.00 93.94 94 TRP A CA 1
ATOM 771 C C . TRP A 1 94 ? 10.002 -0.728 -15.691 1.00 93.94 94 TRP A C 1
ATOM 773 O O . TRP A 1 94 ? 11.137 -0.629 -16.147 1.00 93.94 94 TRP A O 1
ATOM 783 N N . ARG A 1 95 ? 9.215 -1.780 -15.955 1.00 93.38 95 ARG A N 1
ATOM 784 C CA . ARG A 1 95 ? 9.643 -2.911 -16.799 1.00 93.38 95 ARG A CA 1
ATOM 785 C C . ARG A 1 95 ? 10.018 -2.456 -18.215 1.00 93.38 95 ARG A C 1
ATOM 787 O O . ARG A 1 95 ? 11.078 -2.829 -18.700 1.00 93.38 95 ARG A O 1
ATOM 794 N N . VAL A 1 96 ? 9.224 -1.576 -18.828 1.00 95.19 96 VAL A N 1
ATOM 795 C CA . VAL A 1 96 ? 9.544 -0.995 -20.147 1.00 95.19 96 VAL A CA 1
ATOM 796 C C . VAL A 1 96 ? 10.867 -0.220 -20.116 1.00 95.19 96 VAL A C 1
ATOM 798 O O . VAL A 1 96 ? 11.688 -0.362 -21.017 1.00 95.19 96 VAL A O 1
ATOM 801 N N . LEU A 1 97 ? 11.114 0.583 -19.077 1.00 95.75 97 LEU A N 1
ATOM 802 C CA . LEU A 1 97 ? 12.386 1.303 -18.935 1.00 95.75 97 LEU A CA 1
ATOM 803 C C . LEU A 1 97 ? 13.574 0.346 -18.781 1.00 95.75 97 LEU A C 1
ATOM 805 O O . LEU A 1 97 ? 14.630 0.597 -19.357 1.00 95.75 97 LEU A O 1
ATOM 809 N N . GLN A 1 98 ? 13.403 -0.753 -18.042 1.00 94.31 98 GLN A N 1
ATOM 810 C CA . GLN A 1 98 ? 14.427 -1.792 -17.918 1.00 94.31 98 GLN A CA 1
ATOM 811 C 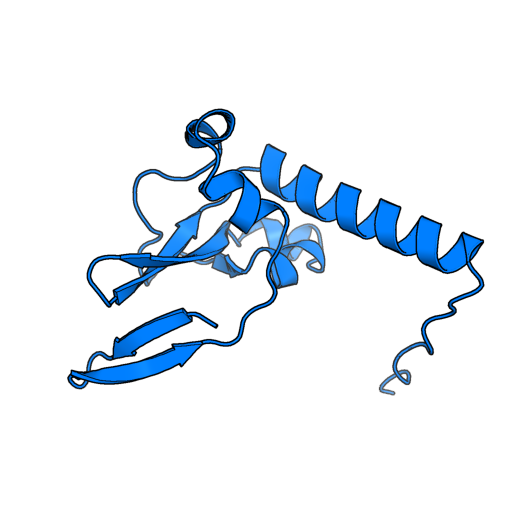C . GLN A 1 98 ? 14.735 -2.445 -19.271 1.00 94.31 98 GLN A C 1
ATOM 813 O O . GLN A 1 98 ? 15.906 -2.584 -19.619 1.00 94.31 98 GLN A O 1
ATOM 818 N N . GLU A 1 99 ? 13.710 -2.770 -20.061 1.00 93.25 99 GLU A N 1
ATOM 819 C CA . GLU A 1 99 ? 13.873 -3.321 -21.412 1.00 93.25 99 GLU A CA 1
ATOM 820 C C . GLU A 1 99 ? 14.633 -2.362 -22.336 1.00 93.25 99 GLU A C 1
ATOM 822 O O . GLU A 1 99 ? 15.599 -2.768 -22.984 1.00 93.25 99 GLU A O 1
ATOM 827 N N . LEU A 1 100 ? 14.254 -1.079 -22.352 1.00 95.00 100 LEU A N 1
ATOM 828 C CA . LEU A 1 100 ? 14.927 -0.047 -23.152 1.00 95.00 100 LEU A CA 1
ATOM 829 C C . LEU A 1 100 ? 16.381 0.182 -22.720 1.00 95.00 100 LEU A C 1
ATOM 831 O O . LEU A 1 100 ? 17.231 0.486 -23.555 1.00 95.00 100 LEU A O 1
ATOM 835 N N . ALA A 1 101 ? 16.678 0.016 -21.431 1.00 95.44 101 ALA A N 1
ATOM 836 C CA . ALA A 1 101 ? 18.031 0.092 -20.888 1.00 95.44 101 ALA A CA 1
ATOM 837 C C . ALA A 1 101 ? 18.848 -1.201 -21.091 1.00 95.44 101 ALA A C 1
ATOM 839 O O . ALA A 1 101 ? 20.004 -1.261 -20.674 1.00 95.44 101 ALA A O 1
ATOM 840 N N . GLY A 1 102 ? 18.270 -2.248 -21.695 1.00 93.12 102 GLY A N 1
ATOM 841 C CA . GLY A 1 102 ? 18.919 -3.551 -21.865 1.00 93.12 102 GLY A CA 1
ATOM 842 C C . GLY A 1 102 ? 19.071 -4.358 -20.568 1.00 93.12 102 GLY A C 1
ATOM 843 O O . GLY A 1 102 ? 19.781 -5.362 -20.553 1.00 93.12 102 GLY A O 1
ATOM 844 N N . ILE A 1 103 ? 18.402 -3.954 -19.483 1.00 90.44 103 ILE A N 1
ATOM 845 C CA . ILE A 1 103 ? 18.398 -4.659 -18.198 1.00 90.44 103 ILE A CA 1
ATOM 846 C C . ILE A 1 103 ? 17.408 -5.823 -18.310 1.00 90.44 103 ILE A C 1
ATOM 848 O O . ILE A 1 103 ? 16.215 -5.678 -18.045 1.00 90.44 103 ILE A O 1
ATOM 852 N N . ARG A 1 104 ? 17.890 -6.999 -18.723 1.00 74.00 104 ARG A N 1
ATOM 853 C CA . ARG A 1 104 ? 17.089 -8.229 -18.675 1.00 74.00 104 ARG A CA 1
ATOM 854 C C . ARG A 1 104 ? 17.049 -8.738 -17.235 1.00 74.00 104 ARG A C 1
ATOM 856 O O . ARG A 1 104 ? 18.098 -8.977 -16.645 1.00 74.00 104 ARG A O 1
ATOM 863 N N . LYS A 1 105 ? 15.852 -8.944 -16.679 1.00 61.56 105 LYS A N 1
ATOM 864 C CA . LYS A 1 105 ? 15.704 -9.839 -15.524 1.00 61.56 105 LYS A CA 1
ATOM 865 C C . LYS A 1 105 ? 16.029 -11.255 -16.001 1.00 61.56 105 LYS A C 1
ATOM 867 O O . LYS A 1 105 ? 15.411 -11.720 -16.958 1.00 61.56 105 LYS A O 1
ATOM 872 N N . GLU A 1 106 ? 16.968 -11.936 -15.346 1.00 57.78 106 GLU A N 1
ATOM 873 C CA . GLU A 1 106 ? 16.970 -13.400 -15.366 1.00 57.78 106 GLU A CA 1
ATOM 874 C C . GLU A 1 106 ? 15.576 -13.846 -14.909 1.00 57.78 106 GLU A C 1
ATOM 876 O O . GLU A 1 106 ? 15.077 -13.388 -13.876 1.00 57.78 106 GLU A O 1
ATOM 881 N N . SER A 1 107 ? 14.898 -14.651 -15.731 1.00 49.44 107 SER A N 1
ATOM 882 C CA . SER A 1 107 ? 13.666 -15.300 -15.286 1.00 49.44 107 SER A CA 1
ATOM 883 C C . SER A 1 107 ? 14.020 -16.153 -14.074 1.00 49.44 107 SER A C 1
ATOM 885 O O . SER A 1 107 ? 15.040 -16.844 -14.091 1.00 49.44 107 SER A O 1
ATOM 887 N N . ALA A 1 108 ? 13.213 -16.073 -13.013 1.00 49.75 108 ALA A N 1
ATOM 888 C CA . ALA A 1 108 ? 13.316 -17.034 -11.922 1.00 49.75 108 ALA A CA 1
ATOM 889 C C . ALA A 1 108 ? 13.234 -18.447 -12.534 1.00 49.75 108 ALA A C 1
ATOM 891 O O . ALA A 1 108 ? 12.484 -18.619 -13.500 1.00 49.75 108 ALA A O 1
ATOM 892 N N . PRO A 1 109 ? 14.018 -19.425 -12.050 1.00 42.00 109 PRO A N 1
ATOM 893 C CA . PRO A 1 109 ? 14.010 -20.752 -12.640 1.00 42.00 109 PRO A CA 1
ATOM 894 C C . PRO A 1 109 ? 12.594 -21.322 -12.553 1.00 42.00 109 PRO A C 1
ATOM 896 O O . PRO A 1 109 ? 11.963 -21.245 -11.495 1.00 42.00 109 PRO A O 1
ATOM 899 N N . ASP A 1 110 ? 12.111 -21.865 -13.671 1.00 44.97 110 ASP A N 1
ATOM 900 C CA . ASP A 1 110 ? 10.881 -22.645 -13.724 1.00 44.97 110 ASP A CA 1
ATOM 901 C C . ASP A 1 110 ? 10.969 -23.744 -12.655 1.00 44.97 110 ASP A C 1
ATOM 903 O O . ASP A 1 110 ? 11.809 -24.645 -12.727 1.00 44.97 110 ASP A O 1
ATOM 907 N N . LEU A 1 111 ? 10.138 -23.639 -11.619 1.00 44.41 111 LEU A N 1
ATOM 908 C CA . LEU A 1 111 ? 9.965 -24.710 -10.647 1.00 44.41 111 LEU A CA 1
ATOM 909 C C . LEU A 1 111 ? 9.076 -25.772 -11.304 1.00 44.41 111 LEU A C 1
ATOM 911 O O . LEU A 1 111 ? 7.856 -25.614 -11.369 1.00 44.41 111 LEU A O 1
ATOM 915 N N . HIS A 1 112 ? 9.733 -26.797 -11.852 1.00 44.06 112 HIS A N 1
ATOM 916 C CA . HIS A 1 112 ? 9.134 -28.062 -12.280 1.00 44.06 112 HIS A CA 1
ATOM 917 C C . HIS A 1 112 ? 8.607 -28.880 -11.098 1.00 44.06 112 HIS A C 1
ATOM 919 O O . HIS A 1 112 ? 9.272 -28.879 -10.035 1.00 44.06 112 HIS A O 1
#

Organism: NCBI:txid1395944

Foldseek 3Di:
DAWAADPVRDIDDDDDDDFLQNVLCVPPVCVVQKDPDFDDPPQAEDELVVLLVDDPVVNVRYFYFHWDADPRDITTITGHPVSSVVRNVVVVVVVVVCVVVVNDDDPDDPPD

Secondary structure (DSSP, 8-state):
-EEEE-SSS-EEEE-----HHHHHHHSGGGGGGB-SSPPPTTS-EEEHHHHTTS-HHHHHT-EEEEEEEETTEEEEEEB-HHHHHHHHHHHHHHHHHHHHTT-PPPPPP---